Protein AF-A0A7W4D1K7-F1 (afdb_monomer)

Secondary structure (DSSP, 8-state):
-----PPPP-----SSTTHHHHH-HHHHHHHHHHTTHHHHHHHH---SSTT-TTHHHHHH-

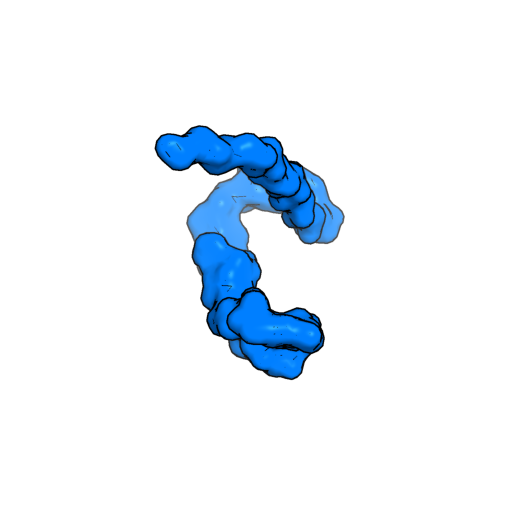Foldseek 3Di:
DDDPDDPDPDDDDDPPNCCCVVVNDVSVLVVCVVVVQLVVQVVPDDDPDPPRPSRSVVVSD

pLDDT: mean 84.4, std 13.16, range [48.19, 96.06]

Solvent-accessible surface area (backbone atoms only — not comparable to full-atom values): 3995 Å² total; per-residue (Å²): 140,85,84,91,71,76,82,74,86,83,84,84,86,54,99,50,87,50,46,52,80,76,61,31,62,68,56,49,52,53,49,40,57,74,70,39,47,37,63,50,25,56,73,70,49,79,45,106,56,94,78,34,70,62,37,10,58,64,75,74,101

Structure (mmCIF, N/CA/C/O backbone):
data_AF-A0A7W4D1K7-F1
#
_entry.id   AF-A0A7W4D1K7-F1
#
loop_
_atom_site.group_PDB
_atom_site.id
_atom_site.type_symbol
_atom_site.label_atom_id
_atom_site.label_alt_id
_atom_site.label_comp_id
_atom_site.label_asym_id
_atom_site.label_entity_id
_atom_site.label_seq_id
_atom_site.pdbx_PDB_ins_code
_atom_site.Cartn_x
_atom_site.Cartn_y
_atom_site.Cartn_z
_atom_site.occupancy
_atom_site.B_iso_or_equiv
_atom_site.auth_seq_id
_atom_site.auth_comp_id
_atom_site.auth_asym_id
_atom_site.auth_atom_id
_atom_site.pdbx_PDB_model_num
ATOM 1 N N . MET A 1 1 ? 32.544 -10.921 8.159 1.00 48.19 1 MET A N 1
ATOM 2 C CA . MET A 1 1 ? 31.979 -9.886 7.267 1.00 48.19 1 MET A CA 1
ATOM 3 C C . MET A 1 1 ? 30.808 -9.265 8.016 1.00 48.19 1 MET A C 1
ATOM 5 O O . MET A 1 1 ? 29.845 -9.971 8.273 1.00 48.19 1 MET A O 1
ATOM 9 N N . GLN A 1 2 ? 30.952 -8.035 8.514 1.00 53.62 2 GLN A N 1
ATOM 10 C CA . GLN A 1 2 ? 29.958 -7.371 9.369 1.00 53.62 2 GLN A CA 1
ATOM 11 C C . GLN A 1 2 ? 29.187 -6.359 8.514 1.00 53.62 2 GLN A C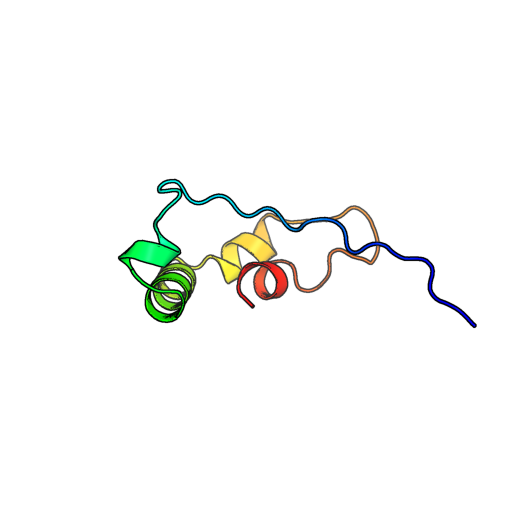 1
ATOM 13 O O . GLN A 1 2 ? 29.801 -5.506 7.879 1.00 53.62 2 GLN A O 1
ATOM 18 N N . LEU A 1 3 ? 27.862 -6.494 8.442 1.00 56.31 3 LEU A N 1
ATOM 19 C CA . LEU A 1 3 ? 26.994 -5.596 7.677 1.00 56.31 3 LEU A CA 1
ATOM 20 C C . LEU A 1 3 ? 26.641 -4.373 8.536 1.00 56.31 3 LEU A C 1
ATOM 22 O O . LEU A 1 3 ? 25.830 -4.462 9.452 1.00 56.31 3 LEU A O 1
ATOM 26 N N . SER A 1 4 ? 27.263 -3.235 8.230 1.00 6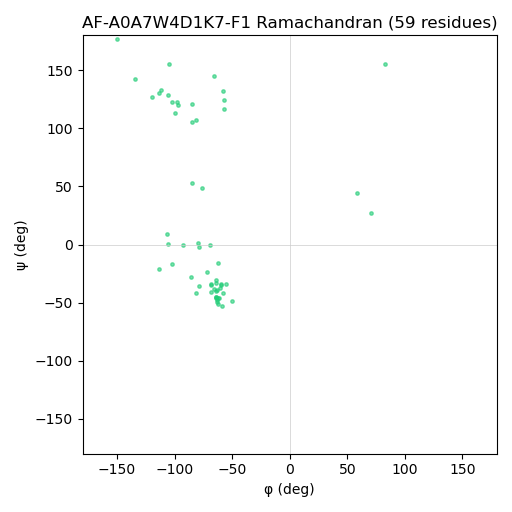0.88 4 SER A N 1
ATOM 27 C CA . SER A 1 4 ? 27.086 -1.941 8.905 1.00 60.88 4 SER A CA 1
ATOM 28 C C . SER A 1 4 ? 25.893 -1.152 8.350 1.00 60.88 4 SER A C 1
ATOM 30 O O . SER A 1 4 ? 26.058 -0.012 7.922 1.00 60.88 4 SER A O 1
ATOM 32 N N . HIS A 1 5 ? 24.702 -1.752 8.284 1.00 63.62 5 HIS A N 1
ATOM 33 C CA . HIS A 1 5 ? 23.504 -1.021 7.858 1.00 63.62 5 HIS A CA 1
ATOM 34 C C . HIS A 1 5 ? 22.603 -0.712 9.058 1.00 63.62 5 HIS A C 1
ATOM 36 O O . HIS A 1 5 ? 22.264 -1.600 9.840 1.00 63.62 5 HIS A O 1
ATOM 42 N N . THR A 1 6 ? 22.214 0.553 9.188 1.00 67.44 6 THR A N 1
ATOM 43 C CA . THR A 1 6 ? 21.036 0.951 9.958 1.00 67.44 6 THR A CA 1
ATOM 44 C C . THR A 1 6 ? 19.853 0.811 9.002 1.00 67.44 6 THR A C 1
ATOM 46 O O . THR A 1 6 ? 19.897 1.439 7.939 1.00 67.44 6 THR A O 1
ATOM 49 N N . PRO A 1 7 ? 18.829 -0.011 9.291 1.00 61.03 7 PRO A N 1
ATOM 50 C CA . PRO A 1 7 ? 17.649 -0.059 8.443 1.00 61.03 7 PRO A CA 1
ATOM 51 C C . PRO A 1 7 ? 17.066 1.352 8.363 1.00 61.03 7 PRO A C 1
ATOM 53 O O . PRO A 1 7 ? 16.825 1.997 9.384 1.00 61.03 7 PRO A O 1
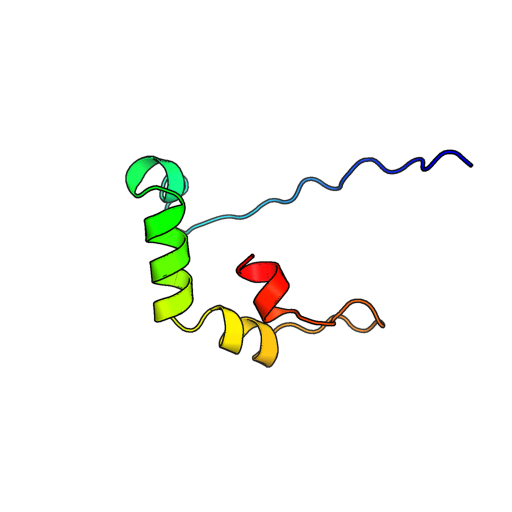ATOM 56 N N . HIS A 1 8 ? 16.915 1.861 7.141 1.00 65.25 8 HIS A N 1
ATOM 57 C CA . HIS A 1 8 ? 16.270 3.147 6.922 1.00 65.25 8 HIS A CA 1
ATOM 58 C C . HIS A 1 8 ? 14.860 3.056 7.512 1.00 65.25 8 HIS A C 1
ATOM 60 O O . HIS A 1 8 ? 14.163 2.069 7.266 1.00 65.25 8 HIS A O 1
ATOM 66 N N . ALA A 1 9 ? 14.449 4.043 8.308 1.00 61.06 9 ALA A N 1
ATOM 67 C CA . ALA A 1 9 ? 13.085 4.082 8.815 1.00 61.06 9 ALA A CA 1
ATOM 68 C C . ALA A 1 9 ? 12.122 4.068 7.617 1.00 61.06 9 ALA A C 1
ATOM 70 O O . ALA A 1 9 ? 12.149 4.975 6.781 1.00 61.06 9 ALA A O 1
ATOM 71 N N . VAL A 1 10 ? 11.317 3.010 7.513 1.00 58.31 10 VAL A N 1
ATOM 72 C CA . VAL A 1 10 ? 10.235 2.919 6.532 1.00 58.31 10 VAL A CA 1
ATOM 73 C C . VAL A 1 10 ? 9.065 3.697 7.121 1.00 58.31 10 VAL A C 1
ATOM 75 O O . VAL A 1 10 ? 8.465 3.270 8.104 1.00 58.31 10 VAL A O 1
ATOM 78 N N . SER A 1 11 ? 8.796 4.875 6.563 1.00 59.38 11 SER A N 1
ATOM 79 C CA . SER A 1 11 ? 7.629 5.683 6.911 1.00 59.38 11 SER A CA 1
ATOM 80 C C . SER A 1 11 ? 6.538 5.426 5.878 1.00 59.38 11 SER A C 1
ATOM 82 O O . SER A 1 11 ? 6.767 5.622 4.685 1.00 59.38 11 SER A O 1
ATOM 84 N N . VAL A 1 12 ? 5.367 4.986 6.336 1.00 63.03 12 VAL A N 1
ATOM 85 C CA . VAL A 1 12 ? 4.148 4.886 5.529 1.00 63.03 12 VAL A CA 1
ATOM 86 C C . VAL A 1 12 ? 3.092 5.777 6.173 1.00 63.03 12 VAL A C 1
ATOM 88 O O . VAL A 1 12 ? 2.853 5.691 7.377 1.00 63.03 12 VAL A O 1
ATOM 91 N N . SER A 1 13 ? 2.494 6.669 5.390 1.00 70.00 13 SER A N 1
ATOM 92 C CA . SER A 1 13 ? 1.408 7.542 5.833 1.00 70.00 13 SER A CA 1
ATOM 93 C C . SER A 1 13 ? 0.118 7.142 5.136 1.00 70.00 13 SER A C 1
ATOM 95 O O . SER A 1 13 ? 0.097 6.986 3.917 1.00 70.00 13 SER A O 1
ATOM 97 N N . PHE A 1 14 ? -0.950 7.023 5.912 1.00 74.56 14 PHE A N 1
ATOM 98 C CA . PHE A 1 14 ? -2.315 6.900 5.416 1.00 74.56 14 PHE A CA 1
ATOM 99 C C . PHE A 1 14 ? -3.025 8.239 5.624 1.00 74.56 14 PHE A C 1
ATOM 101 O O . PHE A 1 14 ? -2.645 8.992 6.524 1.00 74.56 14 PHE A O 1
ATOM 108 N N . ASP A 1 15 ? -4.057 8.523 4.826 1.00 85.75 15 ASP A N 1
ATOM 109 C CA . ASP A 1 15 ? -4.849 9.756 4.965 1.00 85.75 15 ASP A CA 1
ATOM 110 C C . ASP A 1 15 ? -5.418 9.913 6.384 1.00 85.75 15 ASP A C 1
ATOM 112 O O . ASP A 1 15 ? -5.479 11.019 6.920 1.00 85.75 15 ASP A O 1
ATOM 116 N N . ASP A 1 16 ? -5.769 8.789 7.017 1.00 86.94 16 ASP A N 1
ATOM 117 C CA . ASP A 1 16 ? -5.996 8.714 8.456 1.00 86.94 16 ASP A CA 1
ATOM 118 C C .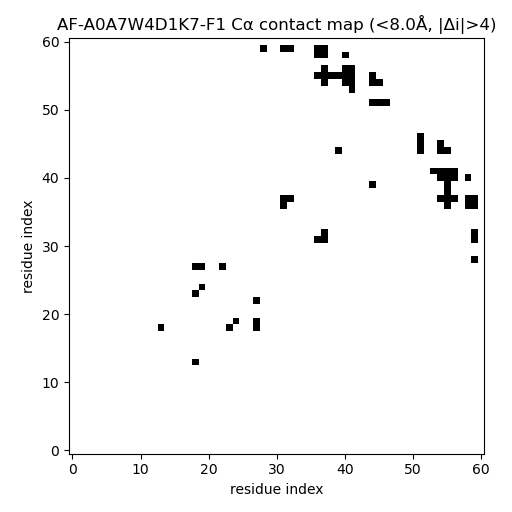 ASP A 1 16 ? -4.744 8.135 9.147 1.00 86.94 16 ASP A C 1
ATOM 120 O O . ASP A 1 16 ? -4.442 6.947 8.975 1.00 86.94 16 ASP A O 1
ATOM 124 N N . PRO A 1 17 ? -4.025 8.919 9.974 1.00 84.69 17 PRO A N 1
ATOM 125 C CA . PRO A 1 17 ? -2.820 8.454 10.665 1.00 84.69 17 PRO A CA 1
ATOM 126 C C . PRO A 1 17 ? -3.085 7.300 11.645 1.00 84.69 17 PRO A C 1
ATOM 128 O O . PRO A 1 17 ? -2.155 6.607 12.052 1.00 84.69 17 PRO A O 1
ATOM 131 N N . ASN A 1 18 ? -4.345 7.068 12.010 1.00 88.00 18 ASN A N 1
ATOM 132 C CA . ASN A 1 18 ? -4.787 5.995 12.885 1.00 88.00 18 ASN A CA 1
ATOM 133 C C . ASN A 1 18 ? -5.504 4.871 12.130 1.00 88.00 18 ASN A C 1
ATOM 135 O O . ASN A 1 18 ? -6.033 3.978 12.790 1.00 88.00 18 ASN A O 1
ATOM 139 N N . LEU A 1 19 ? -5.503 4.858 10.789 1.00 88.56 19 LEU A N 1
ATOM 140 C CA . LEU A 1 19 ? -6.246 3.877 9.989 1.00 88.56 19 LEU A CA 1
ATOM 141 C C . LEU A 1 19 ? -5.984 2.436 10.443 1.00 88.56 19 LEU A C 1
ATOM 143 O O . LEU A 1 19 ? -6.917 1.680 10.696 1.00 88.56 19 LEU A O 1
ATOM 147 N N . VAL A 1 20 ? -4.713 2.066 10.618 1.00 88.12 20 VAL A N 1
ATOM 148 C CA . VAL A 1 20 ? -4.335 0.711 11.050 1.00 88.12 20 VAL A CA 1
ATOM 149 C C . VAL A 1 20 ? -4.753 0.437 12.498 1.00 88.12 20 VAL A C 1
ATOM 151 O O . VAL A 1 20 ? -5.146 -0.682 12.811 1.00 88.12 20 VAL A O 1
ATOM 154 N N . SER A 1 21 ? -4.706 1.442 13.375 1.00 89.25 21 SER A N 1
ATOM 155 C CA . SER A 1 21 ? -5.136 1.317 14.775 1.00 89.25 21 SER A CA 1
ATOM 156 C C . SER A 1 21 ? -6.655 1.135 14.887 1.00 89.25 21 SER A C 1
ATOM 158 O O . SER A 1 21 ? -7.133 0.302 15.653 1.00 89.25 21 SER A O 1
ATOM 160 N N . ALA A 1 22 ? -7.417 1.876 14.079 1.00 91.00 22 ALA A N 1
ATOM 161 C CA . ALA A 1 22 ? -8.875 1.883 14.095 1.00 91.00 22 ALA A CA 1
ATOM 162 C C . ALA A 1 22 ? -9.496 0.703 13.328 1.00 91.00 22 ALA A C 1
ATOM 164 O O . ALA A 1 22 ? -10.466 0.110 13.794 1.00 91.00 22 ALA A O 1
ATOM 165 N N . ALA A 1 23 ? -8.951 0.357 12.156 1.00 90.94 23 ALA A N 1
ATOM 166 C CA . ALA A 1 23 ? -9.502 -0.665 11.261 1.00 90.94 23 ALA A CA 1
ATOM 167 C C . ALA A 1 23 ? -8.752 -2.005 11.319 1.00 90.94 23 ALA A C 1
ATOM 169 O O . ALA A 1 23 ? -9.278 -3.027 10.880 1.00 90.94 23 ALA A O 1
ATOM 170 N N . GLY A 1 24 ? -7.532 -2.028 11.858 1.00 92.25 24 GLY A N 1
ATOM 171 C CA . GLY A 1 24 ? -6.669 -3.205 11.880 1.00 92.25 24 GLY A CA 1
ATOM 172 C C . GLY A 1 24 ? -5.892 -3.415 10.576 1.00 92.25 24 GLY A C 1
ATOM 173 O O . GLY A 1 24 ? -6.303 -3.010 9.485 1.00 92.25 24 GLY A O 1
ATOM 174 N N . LEU A 1 25 ? -4.756 -4.109 10.681 1.00 90.44 25 LEU A N 1
ATOM 175 C CA . LEU A 1 25 ? -3.867 -4.365 9.543 1.00 90.44 25 LEU A CA 1
ATOM 176 C C . LEU A 1 25 ? -4.529 -5.233 8.464 1.00 90.44 25 LEU A C 1
ATOM 178 O O . LEU A 1 25 ? -4.466 -4.904 7.283 1.00 90.44 25 LEU A O 1
ATOM 182 N N . VAL A 1 26 ? -5.188 -6.328 8.858 1.00 93.12 26 VAL A N 1
ATOM 183 C CA . VAL A 1 26 ? -5.788 -7.271 7.899 1.00 93.12 26 VAL A CA 1
ATOM 184 C C . VAL A 1 26 ? -6.900 -6.609 7.073 1.00 93.12 26 VAL A C 1
ATOM 186 O O . VAL A 1 26 ? -6.840 -6.703 5.846 1.00 93.12 26 VAL A O 1
ATOM 189 N N . PRO A 1 27 ? -7.886 -5.904 7.667 1.00 93.00 27 PRO A N 1
ATOM 190 C CA . PRO A 1 27 ? -8.888 -5.182 6.881 1.00 93.00 27 PRO A CA 1
ATOM 191 C C . PRO A 1 27 ? -8.280 -4.102 5.978 1.00 93.00 27 PRO A C 1
ATOM 193 O O . PRO A 1 27 ? -8.706 -3.970 4.833 1.00 93.00 27 PRO A O 1
ATOM 196 N N . THR A 1 28 ? -7.239 -3.403 6.442 1.00 91.94 28 THR A N 1
ATOM 197 C CA . THR A 1 28 ? -6.526 -2.387 5.648 1.00 91.94 28 THR A CA 1
ATOM 198 C C . THR A 1 28 ? -5.842 -2.999 4.420 1.00 91.94 28 THR A C 1
ATOM 200 O O . THR A 1 28 ? -6.003 -2.496 3.310 1.00 91.94 28 THR A O 1
ATOM 203 N N . MET A 1 29 ? -5.146 -4.129 4.574 1.00 91.62 29 MET A N 1
ATOM 204 C CA . MET A 1 29 ? -4.486 -4.808 3.450 1.00 91.62 29 MET A CA 1
ATOM 205 C C . MET A 1 29 ? -5.489 -5.420 2.465 1.00 91.62 29 MET A C 1
ATOM 207 O O . MET A 1 29 ? -5.272 -5.384 1.255 1.00 91.62 29 MET A O 1
ATOM 211 N N . ARG A 1 30 ? -6.641 -5.907 2.946 1.00 93.62 30 ARG A N 1
ATOM 212 C CA . ARG A 1 30 ? -7.734 -6.355 2.065 1.00 93.62 30 ARG A CA 1
ATOM 213 C C . ARG A 1 30 ? -8.337 -5.207 1.260 1.00 93.62 30 ARG A C 1
ATOM 215 O O . ARG A 1 30 ? -8.663 -5.406 0.093 1.00 93.62 30 ARG A O 1
ATOM 222 N N . LEU A 1 31 ? -8.478 -4.026 1.863 1.00 92.50 31 LEU A N 1
ATOM 223 C CA . LEU A 1 31 ? -8.926 -2.830 1.152 1.00 92.50 31 LEU A CA 1
ATOM 224 C C . LEU A 1 31 ? -7.914 -2.418 0.077 1.00 92.50 31 LEU A C 1
ATOM 226 O O . LEU A 1 31 ? -8.313 -2.173 -1.055 1.00 92.50 31 LEU A O 1
ATOM 230 N N . ALA A 1 32 ? -6.619 -2.407 0.402 1.00 92.81 32 ALA A N 1
ATOM 231 C CA . ALA A 1 32 ? -5.556 -2.114 -0.559 1.00 92.81 32 ALA A CA 1
ATOM 232 C C . ALA A 1 32 ? -5.570 -3.081 -1.755 1.00 92.81 32 ALA A C 1
ATOM 234 O O . ALA A 1 32 ? -5.453 -2.653 -2.904 1.00 92.81 32 ALA A O 1
ATOM 235 N N . GLN A 1 33 ? -5.787 -4.375 -1.500 1.00 93.50 33 GLN A N 1
ATOM 236 C CA . GLN A 1 33 ? -5.950 -5.375 -2.554 1.00 93.50 33 GLN A CA 1
ATOM 237 C C . GLN A 1 33 ? -7.193 -5.102 -3.411 1.00 93.50 33 GLN A C 1
ATOM 239 O O . GLN A 1 33 ? -7.105 -5.102 -4.635 1.00 93.50 33 GLN A O 1
ATOM 244 N N . ALA A 1 34 ? -8.345 -4.840 -2.786 1.00 95.56 34 ALA A N 1
ATOM 245 C CA . ALA A 1 34 ? -9.588 -4.542 -3.499 1.00 95.56 34 ALA A CA 1
ATOM 246 C C . ALA A 1 34 ? -9.508 -3.246 -4.325 1.00 95.56 34 ALA A C 1
ATOM 248 O O . ALA A 1 34 ? -10.146 -3.143 -5.368 1.00 95.56 34 ALA A O 1
ATOM 249 N N . ALA A 1 35 ? -8.709 -2.276 -3.878 1.00 94.56 35 ALA A N 1
ATOM 250 C CA . ALA A 1 35 ? -8.444 -1.027 -4.583 1.00 94.56 35 ALA A CA 1
ATOM 251 C C . ALA A 1 35 ? -7.412 -1.166 -5.722 1.00 94.56 35 ALA A C 1
ATOM 253 O O . ALA A 1 35 ? -7.130 -0.180 -6.397 1.00 94.56 35 ALA A O 1
ATOM 254 N N . GLY A 1 36 ? -6.836 -2.355 -5.937 1.00 95.62 36 GLY A N 1
ATOM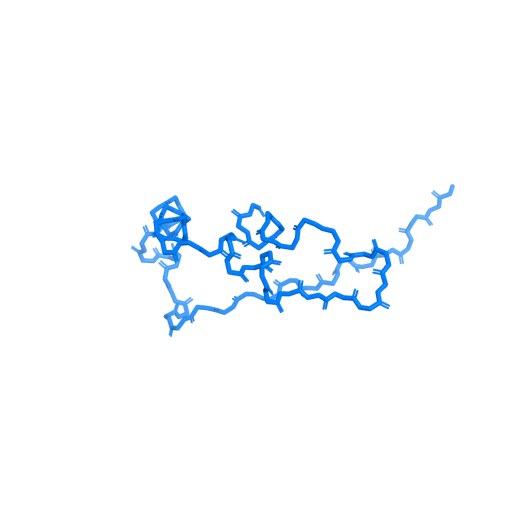 255 C CA . GLY A 1 36 ? -5.844 -2.584 -6.991 1.00 95.62 36 GLY A CA 1
ATOM 256 C C . GLY A 1 36 ? -4.489 -1.925 -6.718 1.00 95.62 36 GLY A C 1
ATOM 257 O O . GLY A 1 36 ? -3.770 -1.591 -7.656 1.00 95.62 36 GLY A O 1
ATOM 258 N N . LEU A 1 37 ? -4.119 -1.718 -5.445 1.00 94.44 37 LEU A N 1
ATOM 259 C CA . LEU A 1 37 ? -2.884 -1.007 -5.089 1.00 94.44 37 LEU A CA 1
ATOM 260 C C . LEU A 1 37 ? -1.624 -1.690 -5.643 1.00 94.44 37 LEU A C 1
ATOM 262 O O . LEU A 1 37 ? -0.677 -1.008 -6.025 1.00 94.44 37 LEU A O 1
ATOM 266 N N . GLN A 1 38 ? -1.624 -3.023 -5.711 1.00 94.88 38 GLN A N 1
ATOM 267 C CA . GLN A 1 38 ? -0.516 -3.785 -6.285 1.00 94.88 38 GLN A CA 1
ATOM 268 C C . GLN A 1 38 ? -0.327 -3.446 -7.770 1.00 94.88 38 GLN A C 1
ATOM 270 O O . GLN A 1 38 ? 0.770 -3.059 -8.168 1.00 94.88 38 GLN A O 1
ATOM 275 N N . ASP A 1 39 ? -1.401 -3.509 -8.559 1.00 95.69 39 ASP A N 1
ATOM 276 C CA . ASP A 1 39 ? -1.359 -3.236 -9.999 1.00 95.69 39 ASP A CA 1
ATOM 277 C C . ASP A 1 39 ? -0.946 -1.784 -10.281 1.00 95.69 39 ASP A C 1
ATOM 279 O O . ASP A 1 39 ? -0.153 -1.513 -11.182 1.00 95.69 39 ASP A O 1
ATOM 283 N N . LEU A 1 40 ? -1.430 -0.838 -9.468 1.00 96.06 40 LEU A N 1
ATOM 284 C CA . LEU A 1 40 ? -1.023 0.568 -9.541 1.00 96.06 40 LEU A CA 1
ATOM 285 C C . LEU A 1 40 ? 0.461 0.756 -9.207 1.00 96.06 40 LEU A C 1
ATOM 287 O O . LEU A 1 40 ? 1.143 1.546 -9.861 1.00 96.06 40 LEU A O 1
ATOM 291 N N . GLY A 1 41 ? 0.974 0.032 -8.212 1.00 94.81 41 GLY A N 1
ATOM 292 C CA . GLY A 1 41 ? 2.392 0.043 -7.868 1.00 94.81 41 GLY A CA 1
ATOM 293 C C . GLY A 1 41 ? 3.256 -0.470 -9.017 1.00 94.81 41 GLY A C 1
ATOM 294 O O . GLY A 1 41 ? 4.226 0.188 -9.383 1.00 94.81 41 GLY A O 1
ATOM 295 N N . ASP A 1 42 ? 2.870 -1.584 -9.639 1.00 94.62 42 ASP A N 1
ATOM 296 C CA . ASP A 1 42 ? 3.575 -2.130 -10.804 1.00 94.62 42 ASP A CA 1
ATOM 297 C C . ASP A 1 42 ? 3.518 -1.190 -12.023 1.00 94.62 42 ASP A C 1
ATOM 299 O O . ASP A 1 42 ? 4.479 -1.113 -12.790 1.00 94.62 42 ASP A O 1
ATOM 303 N N . ALA A 1 43 ? 2.427 -0.437 -12.195 1.00 95.94 43 ALA A N 1
ATOM 304 C CA . ALA A 1 43 ? 2.260 0.489 -13.314 1.00 95.94 43 ALA A CA 1
ATOM 305 C C . ALA A 1 43 ? 3.010 1.822 -13.145 1.00 95.94 43 ALA A C 1
ATOM 307 O O . ALA A 1 43 ? 3.474 2.398 -14.133 1.00 95.94 43 ALA A O 1
ATOM 308 N N . HIS A 1 44 ? 3.095 2.348 -11.919 1.00 94.75 44 HIS A N 1
ATOM 309 C CA . HIS A 1 44 ? 3.516 3.733 -11.682 1.00 94.75 44 HIS A CA 1
ATOM 310 C C . HIS A 1 44 ? 4.850 3.883 -10.950 1.00 94.75 44 HIS A C 1
ATOM 312 O O . HIS A 1 44 ? 5.468 4.946 -11.042 1.00 94.75 44 HIS A O 1
ATOM 318 N N . LEU A 1 45 ? 5.315 2.861 -10.230 1.00 93.50 4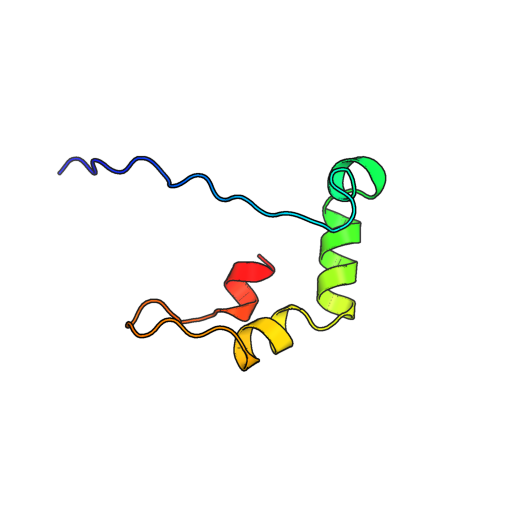5 LEU A N 1
ATOM 319 C CA . LEU A 1 45 ? 6.563 2.942 -9.480 1.00 93.50 45 LEU A CA 1
ATOM 320 C C . LEU A 1 45 ? 7.709 2.333 -10.282 1.00 93.50 45 LEU A C 1
ATOM 322 O O . LEU A 1 45 ? 7.730 1.147 -10.594 1.00 93.50 45 LEU A O 1
ATOM 326 N N . SER A 1 46 ? 8.712 3.160 -10.561 1.00 90.62 46 SER A N 1
ATOM 327 C CA . SER A 1 46 ? 9.967 2.730 -11.163 1.00 90.62 46 SER A CA 1
ATOM 328 C C . SER A 1 46 ? 11.134 3.366 -10.425 1.00 90.62 46 SER A C 1
ATOM 330 O O . SER A 1 46 ? 11.080 4.524 -10.008 1.00 90.62 46 SER A O 1
ATOM 332 N N . VAL A 1 47 ? 12.206 2.598 -10.267 1.00 91.69 47 VAL A N 1
ATOM 333 C CA . VAL A 1 47 ? 13.488 3.085 -9.763 1.00 91.69 47 VAL A CA 1
ATOM 334 C C . VAL A 1 47 ? 14.470 2.966 -10.924 1.00 91.69 47 VAL A C 1
ATOM 336 O O . VAL A 1 47 ? 14.540 1.887 -11.512 1.00 91.69 47 VAL A O 1
ATOM 339 N N . PRO A 1 48 ? 15.242 4.015 -11.269 1.00 89.88 48 PRO A N 1
ATOM 340 C CA . PRO A 1 48 ? 16.174 4.001 -12.400 1.00 89.88 48 PRO A CA 1
ATOM 341 C C . PRO A 1 48 ? 17.456 3.213 -12.072 1.00 89.88 48 PRO A C 1
ATOM 343 O O . PRO A 1 48 ? 18.574 3.693 -12.238 1.00 89.88 48 PRO A O 1
ATOM 346 N N . THR A 1 49 ? 17.286 2.008 -11.535 1.00 89.88 49 THR A N 1
ATOM 347 C CA . THR A 1 49 ? 18.319 1.043 -11.165 1.00 89.88 49 THR A CA 1
ATOM 348 C C . THR A 1 49 ? 17.748 -0.372 -11.303 1.00 89.88 49 THR A C 1
ATOM 350 O O . THR A 1 49 ? 16.559 -0.569 -11.550 1.00 89.88 49 THR A O 1
ATOM 353 N N . ASP A 1 50 ? 18.575 -1.384 -11.063 1.00 85.50 50 ASP A N 1
ATOM 354 C CA . ASP A 1 50 ? 18.141 -2.783 -10.979 1.00 85.50 50 ASP A CA 1
ATOM 355 C C . ASP A 1 50 ? 17.277 -3.092 -9.733 1.00 85.50 50 ASP A C 1
ATOM 357 O O . ASP A 1 50 ? 16.855 -4.231 -9.538 1.00 85.50 50 ASP A O 1
ATOM 361 N N . LYS A 1 51 ? 17.010 -2.102 -8.865 1.00 86.94 51 LYS A N 1
ATOM 362 C CA . LYS A 1 51 ? 16.276 -2.280 -7.598 1.00 86.94 51 LYS A CA 1
ATOM 363 C C . LYS A 1 51 ? 14.768 -2.037 -7.694 1.00 86.94 51 LYS A C 1
ATOM 365 O O . LYS A 1 51 ? 14.083 -2.198 -6.688 1.00 86.94 51 LYS A O 1
ATOM 370 N N . GLY A 1 52 ? 14.248 -1.687 -8.871 1.00 87.94 52 GLY A N 1
ATOM 371 C CA . GLY A 1 52 ? 12.822 -1.406 -9.098 1.00 87.94 52 GLY A CA 1
ATOM 372 C C . GLY A 1 52 ? 11.913 -2.633 -9.259 1.00 87.94 52 GLY A C 1
ATOM 373 O O . GLY A 1 52 ? 10.723 -2.471 -9.499 1.00 87.94 52 GLY A O 1
ATOM 374 N N . ALA A 1 53 ? 12.439 -3.857 -9.163 1.00 91.06 53 ALA A N 1
ATOM 375 C CA . ALA A 1 53 ? 11.646 -5.068 -9.370 1.00 91.06 53 ALA A CA 1
ATOM 376 C C . ALA A 1 53 ? 10.556 -5.257 -8.298 1.00 91.06 53 ALA A C 1
ATOM 378 O O . ALA A 1 53 ? 10.795 -5.013 -7.112 1.00 91.06 53 ALA A O 1
ATOM 379 N N . ASN A 1 54 ? 9.408 -5.805 -8.712 1.00 91.38 54 ASN A N 1
ATOM 380 C CA . ASN A 1 54 ? 8.279 -6.169 -7.847 1.00 91.38 54 ASN A CA 1
ATOM 381 C C . ASN A 1 54 ? 7.717 -4.974 -7.060 1.00 91.38 54 ASN A C 1
ATOM 383 O O . ASN A 1 54 ? 7.501 -5.075 -5.851 1.00 91.38 54 ASN A O 1
ATOM 387 N N . ALA A 1 55 ? 7.548 -3.830 -7.722 1.00 91.75 55 ALA A N 1
ATOM 388 C CA . ALA A 1 55 ? 7.175 -2.589 -7.059 1.00 91.75 55 ALA A CA 1
ATOM 389 C C . ALA A 1 55 ? 5.810 -2.688 -6.363 1.00 91.75 55 ALA A C 1
ATOM 391 O O . ALA A 1 55 ? 5.716 -2.357 -5.183 1.00 91.75 55 ALA A O 1
ATOM 392 N N . GLY A 1 56 ? 4.792 -3.233 -7.034 1.00 92.38 56 GLY A N 1
ATOM 393 C CA . GLY A 1 56 ? 3.478 -3.481 -6.448 1.00 92.38 56 GLY A CA 1
ATOM 394 C C . GLY A 1 56 ? 3.558 -4.401 -5.237 1.00 92.38 56 GLY A C 1
ATOM 395 O O . GLY A 1 56 ? 3.140 -4.029 -4.142 1.00 92.38 56 GLY A O 1
ATOM 396 N N . ALA A 1 57 ? 4.186 -5.568 -5.402 1.00 92.06 57 ALA A N 1
ATOM 397 C CA . ALA A 1 57 ? 4.306 -6.551 -4.327 1.00 92.06 57 ALA A CA 1
ATOM 398 C C . ALA A 1 57 ? 5.051 -6.009 -3.094 1.00 92.06 57 ALA A C 1
ATOM 400 O O . ALA A 1 57 ? 4.705 -6.361 -1.975 1.00 92.06 57 ALA A O 1
ATOM 401 N N . LYS A 1 58 ? 6.050 -5.137 -3.271 1.00 90.69 58 LYS A N 1
ATOM 402 C CA . LYS A 1 58 ? 6.785 -4.501 -2.162 1.00 90.69 58 LYS A CA 1
ATOM 403 C C . LYS A 1 58 ? 5.970 -3.457 -1.401 1.00 90.69 58 LYS A C 1
ATOM 405 O O . LYS A 1 58 ? 6.319 -3.143 -0.269 1.00 90.69 58 LYS A O 1
ATOM 410 N N . VAL A 1 59 ? 4.949 -2.878 -2.028 1.00 87.50 59 VAL A N 1
ATOM 411 C CA . VAL A 1 59 ? 4.063 -1.890 -1.396 1.00 87.50 59 VAL A CA 1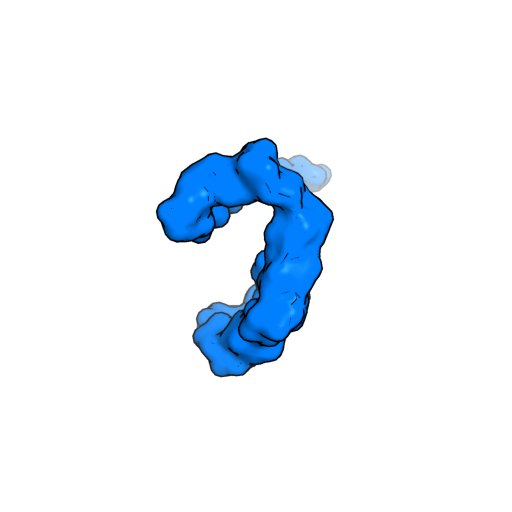
ATOM 412 C C . VAL A 1 59 ? 2.922 -2.578 -0.645 1.00 87.50 59 VAL A C 1
ATOM 414 O O . VAL A 1 59 ? 2.417 -2.032 0.332 1.00 87.50 59 VAL A O 1
ATOM 417 N N . THR A 1 60 ? 2.522 -3.775 -1.078 1.00 88.88 60 THR A N 1
ATOM 418 C CA . THR A 1 60 ? 1.364 -4.496 -0.529 1.00 88.88 60 THR A CA 1
ATOM 419 C C . THR A 1 60 ? 1.707 -5.694 0.365 1.00 88.88 60 THR A C 1
ATOM 421 O O . THR A 1 60 ? 0.780 -6.358 0.828 1.00 88.88 60 THR A O 1
ATOM 424 N N . SER A 1 61 ? 2.992 -6.001 0.596 1.00 79.31 61 SER A N 1
ATOM 425 C CA . SER A 1 61 ? 3.471 -7.168 1.366 1.00 79.31 61 SER A CA 1
ATOM 426 C C . SER A 1 61 ? 4.472 -6.816 2.458 1.00 79.31 61 SER A C 1
ATOM 428 O O . SER A 1 61 ? 5.196 -5.809 2.324 1.00 79.31 61 SER A O 1
#

Radius of gyration: 14.5 Å; Cα contacts (8 Å, |Δi|>4): 37; chains: 1; bounding box: 42×20×28 Å

Sequence (61 aa):
MQLSHTPHAVSVSFDDPNLVSAAGLVPTMRLAQ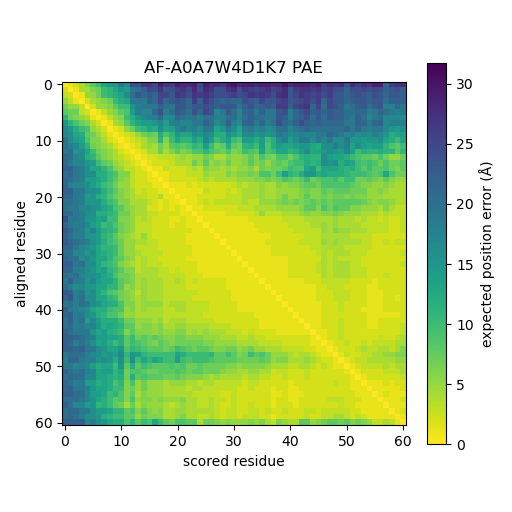AAGLQDLGDAHLSVPTDKGANAGAKVTS

Mean predicted aligned error: 8.0 Å